Protein AF-A0A485P0J2-F1 (afdb_monomer_lite)

Radius of gyration: 20.06 Å; chains: 1; bounding box: 60×37×53 Å

Sequence (118 aa):
MNKSINSDKAVAYGVAVQAAVLSGDKFENVKDLLLLDVTPSLSFETSGGVVTVLIKCNTTKQMRTFTTYSDNQIEVTFDIDHNGILGVSAVDKSMEKENKFTTSNYKGHLSKEDIEHM

Secondary structure (DSSP, 8-state):
----S-HHHHHHHHHHHHHHHHTT---TTTTT------BPPEEEEETTTEEEEEE-TTBS---EEEE-TTTT-EEEEEEE-TT--EEEEEEETTTTEEEEEEE-S-TTPPPHHHHHT-

pLDDT: mean 72.77, std 9.14, range [41.88, 89.0]

Structure (mmCIF, N/CA/C/O backbone):
data_AF-A0A485P0J2-F1
#
_entry.id   AF-A0A485P0J2-F1
#
loop_
_atom_site.group_PDB
_atom_site.id
_atom_site.type_symbol
_atom_site.label_atom_id
_atom_site.label_alt_id
_atom_site.label_comp_id
_atom_site.label_asym_id
_atom_site.label_entity_id
_atom_site.label_seq_id
_atom_site.pdbx_PDB_ins_code
_atom_site.Cartn_x
_atom_site.Cartn_y
_atom_site.Cartn_z
_atom_site.occupancy
_atom_site.B_iso_or_equiv
_atom_site.auth_seq_id
_atom_site.auth_comp_id
_atom_site.auth_asym_id
_atom_site.auth_atom_id
_atom_site.pdbx_PDB_model_num
ATOM 1 N N . MET A 1 1 ? -34.785 -4.386 10.559 1.00 41.88 1 MET A N 1
ATOM 2 C CA . MET A 1 1 ? -33.305 -4.377 10.511 1.00 41.88 1 MET A CA 1
ATOM 3 C C . MET A 1 1 ? -32.814 -3.346 11.515 1.00 41.88 1 MET A C 1
ATOM 5 O O . MET A 1 1 ? -33.030 -2.160 11.297 1.00 41.88 1 MET A O 1
ATOM 9 N N . ASN A 1 2 ? -32.264 -3.787 12.649 1.00 47.28 2 ASN A N 1
ATOM 10 C CA . ASN A 1 2 ? -31.784 -2.886 13.698 1.00 47.28 2 ASN A CA 1
ATOM 11 C C . ASN A 1 2 ? -30.522 -2.162 13.219 1.00 47.28 2 ASN A C 1
ATOM 13 O O . ASN A 1 2 ? -29.469 -2.774 13.060 1.00 47.28 2 ASN A O 1
ATOM 17 N N . LYS A 1 3 ? -30.634 -0.852 12.988 1.00 61.03 3 LYS A N 1
ATOM 18 C CA . LYS A 1 3 ? -29.497 0.046 12.758 1.00 61.03 3 LYS A 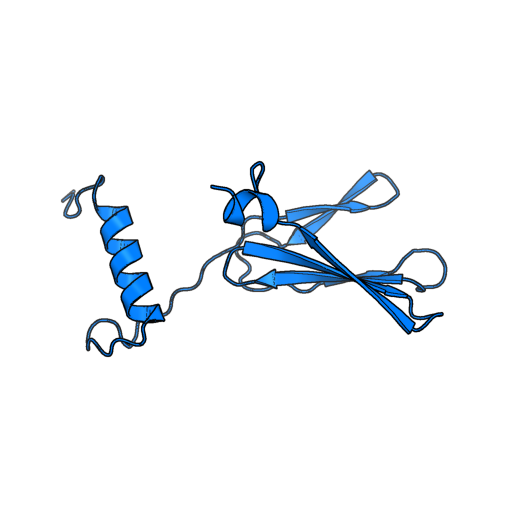CA 1
ATOM 19 C C . LYS A 1 3 ? -28.841 0.336 14.115 1.00 61.03 3 LYS A C 1
ATOM 21 O O . LYS A 1 3 ? -29.083 1.375 14.712 1.00 61.03 3 LYS A O 1
ATOM 26 N N . SER A 1 4 ? -28.093 -0.634 14.644 1.00 72.12 4 SER A N 1
ATOM 27 C CA . SER A 1 4 ? -27.493 -0.570 15.991 1.00 72.12 4 SER A CA 1
ATOM 28 C C . SER A 1 4 ? -26.277 0.364 16.091 1.00 72.12 4 SER A C 1
ATOM 30 O O . SER A 1 4 ? -25.768 0.583 17.186 1.00 72.12 4 SER A O 1
ATOM 32 N N . ILE A 1 5 ? -25.797 0.905 14.970 1.00 76.62 5 ILE A N 1
ATOM 33 C CA . ILE A 1 5 ? -24.646 1.808 14.905 1.00 76.62 5 ILE A CA 1
ATOM 34 C C . ILE A 1 5 ? -25.079 3.118 14.250 1.00 76.62 5 ILE A C 1
ATOM 36 O O . ILE A 1 5 ? -25.756 3.120 13.222 1.00 76.62 5 ILE A O 1
ATOM 40 N N . ASN A 1 6 ? -24.673 4.231 14.858 1.00 86.56 6 ASN A N 1
ATOM 41 C CA . ASN A 1 6 ? -24.852 5.567 14.302 1.00 86.56 6 ASN A CA 1
ATOM 42 C C . ASN A 1 6 ? -23.888 5.758 13.114 1.00 86.56 6 ASN A C 1
ATOM 44 O O . ASN A 1 6 ? -22.676 5.639 13.293 1.00 86.56 6 ASN A O 1
ATOM 48 N N . SER A 1 7 ? -24.420 6.066 11.925 1.00 83.31 7 SER A N 1
ATOM 49 C CA . SER A 1 7 ? -23.645 6.250 10.686 1.00 83.31 7 SER A CA 1
ATOM 50 C C . SER A 1 7 ? -22.581 7.336 10.792 1.00 83.31 7 SER A C 1
ATOM 52 O O . SER A 1 7 ? -21.481 7.171 10.274 1.00 83.31 7 SER A O 1
ATOM 54 N N . ASP A 1 8 ? -22.886 8.411 11.509 1.00 89.00 8 ASP A N 1
ATOM 55 C CA . ASP A 1 8 ? -22.057 9.614 11.560 1.00 89.00 8 ASP A CA 1
ATOM 56 C C . ASP A 1 8 ? -20.859 9.422 12.496 1.00 89.00 8 ASP A C 1
ATOM 58 O O . ASP A 1 8 ? -19.836 10.089 12.370 1.00 89.00 8 ASP A O 1
ATOM 62 N N . LYS A 1 9 ? -20.973 8.480 13.440 1.00 84.69 9 LYS A N 1
ATOM 63 C CA . LYS A 1 9 ? -19.923 8.166 14.420 1.00 84.69 9 LYS A CA 1
ATOM 64 C C . LYS A 1 9 ? -19.196 6.859 14.133 1.00 84.69 9 LYS A C 1
ATOM 66 O O . LYS A 1 9 ? -18.160 6.614 14.743 1.00 84.69 9 LYS A O 1
ATOM 71 N N . ALA A 1 10 ? -19.706 6.027 13.225 1.00 86.94 10 ALA A N 1
ATOM 72 C CA . ALA A 1 10 ? -19.139 4.714 12.922 1.00 86.94 10 ALA A CA 1
ATOM 73 C C . ALA A 1 10 ? -17.655 4.798 12.529 1.00 86.94 10 ALA A C 1
ATOM 75 O O . ALA A 1 10 ? -16.841 4.031 13.039 1.00 86.94 10 ALA A O 1
ATOM 76 N N . VAL A 1 11 ? -17.299 5.781 11.692 1.00 88.94 11 VAL A N 1
ATOM 77 C CA . VAL A 1 11 ? -15.911 6.019 11.266 1.00 88.94 11 VAL A CA 1
ATOM 78 C C . VAL A 1 11 ? -15.032 6.402 12.458 1.00 88.94 11 VAL A C 1
ATOM 80 O O . VAL A 1 11 ? -13.973 5.815 12.651 1.00 88.94 11 VAL A O 1
ATOM 83 N N . ALA A 1 12 ? -15.492 7.325 13.309 1.00 88.06 12 ALA A N 1
ATOM 84 C CA . ALA A 1 12 ? -14.736 7.769 14.480 1.00 88.06 12 ALA A CA 1
ATOM 85 C C . ALA A 1 12 ? -14.491 6.634 15.491 1.00 88.06 12 ALA A C 1
ATOM 87 O O . ALA A 1 12 ? -13.388 6.512 16.020 1.00 88.06 12 ALA A O 1
ATOM 88 N N . TYR A 1 13 ? -15.487 5.769 15.724 1.00 85.94 13 TYR A N 1
ATOM 89 C CA . TYR A 1 13 ? -15.313 4.573 16.556 1.00 85.94 13 TYR A CA 1
ATOM 90 C C . TYR A 1 13 ? -14.281 3.608 15.963 1.00 85.94 13 TYR A C 1
ATOM 92 O O . TYR A 1 13 ? -13.424 3.121 16.696 1.00 85.94 13 TYR A O 1
ATOM 100 N N . GLY A 1 14 ? -14.331 3.363 14.649 1.00 84.69 14 GLY A N 1
ATOM 101 C CA . GLY A 1 14 ? -13.351 2.518 13.961 1.00 84.69 14 GLY A CA 1
ATOM 102 C C . GLY A 1 14 ? -11.921 3.040 14.113 1.00 84.69 14 GLY A C 1
ATOM 103 O O . GLY A 1 14 ? -11.031 2.284 14.497 1.00 84.69 14 GLY A O 1
ATOM 104 N N . VAL A 1 15 ? -11.721 4.348 13.916 1.00 87.12 15 VAL A N 1
ATOM 105 C CA . VAL A 1 15 ? -10.415 5.004 14.094 1.00 87.12 15 VAL A CA 1
ATOM 106 C C . VAL A 1 15 ? -9.928 4.896 15.538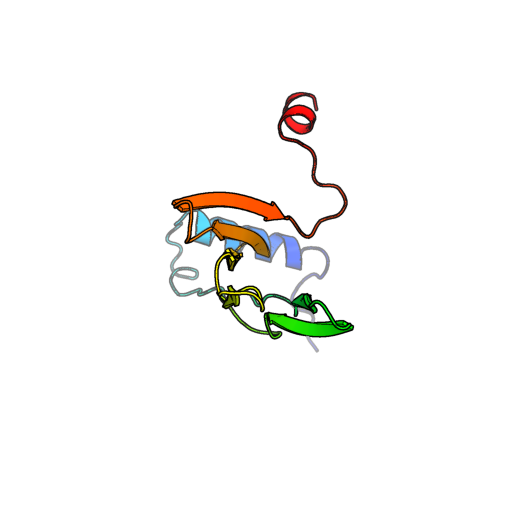 1.00 87.12 15 VAL A C 1
ATOM 108 O O . VAL A 1 15 ? -8.764 4.580 15.759 1.00 87.12 15 VAL A O 1
ATOM 111 N N . ALA A 1 16 ? -10.801 5.102 16.529 1.00 85.19 16 ALA A N 1
ATOM 112 C CA . ALA A 1 16 ? -10.429 4.980 17.939 1.00 85.19 16 ALA A CA 1
ATOM 113 C C . ALA A 1 16 ? -9.978 3.554 18.303 1.00 85.19 16 ALA A C 1
ATOM 115 O O . ALA A 1 16 ? -8.989 3.380 19.013 1.00 85.19 16 ALA A O 1
ATOM 116 N N . VAL A 1 17 ? -10.664 2.531 17.779 1.00 85.06 17 VAL A N 1
ATOM 117 C CA . VAL A 1 17 ? -10.272 1.127 17.971 1.00 85.06 17 VAL A CA 1
ATOM 118 C C . VAL A 1 17 ? -8.935 0.840 17.285 1.00 85.06 17 VAL A C 1
ATOM 120 O O . VAL A 1 17 ? -8.049 0.258 17.906 1.00 85.06 17 VAL A O 1
ATOM 123 N N . GLN A 1 18 ? -8.743 1.295 16.045 1.00 82.06 18 GLN A N 1
ATOM 124 C CA . GLN A 1 18 ? -7.483 1.117 15.319 1.00 82.06 18 GLN A CA 1
ATOM 125 C C . GLN A 1 18 ? -6.311 1.843 16.001 1.00 82.06 18 GLN A C 1
ATOM 127 O O . GLN A 1 18 ? -5.217 1.290 16.093 1.00 82.06 18 GLN A O 1
ATOM 132 N N . ALA A 1 19 ? -6.537 3.040 16.550 1.00 82.88 19 ALA A N 1
ATOM 133 C CA . ALA A 1 19 ? -5.541 3.780 17.321 1.00 82.88 19 ALA A CA 1
ATOM 134 C C . ALA A 1 19 ? -5.161 3.056 18.621 1.00 82.88 19 ALA A C 1
ATOM 136 O O . ALA A 1 19 ? -3.982 3.022 18.970 1.00 82.88 19 ALA A O 1
ATOM 137 N N . ALA A 1 20 ? -6.124 2.437 19.312 1.00 83.38 20 ALA A N 1
ATOM 138 C CA . ALA A 1 20 ? -5.857 1.631 20.504 1.00 83.38 20 ALA A CA 1
ATOM 139 C C . ALA A 1 20 ? -5.030 0.372 20.177 1.00 83.38 20 ALA A C 1
ATOM 141 O O . ALA A 1 20 ? -4.079 0.064 20.896 1.00 83.38 20 ALA A O 1
ATOM 142 N N . VAL A 1 21 ? -5.330 -0.302 19.055 1.00 83.12 21 VAL A N 1
ATOM 143 C CA . VAL A 1 21 ? -4.531 -1.433 18.538 1.00 83.12 21 VAL A CA 1
ATOM 144 C C . VAL A 1 21 ? -3.090 -0.997 18.258 1.00 83.12 21 VAL A C 1
ATOM 146 O O . VAL A 1 21 ? -2.150 -1.641 18.720 1.00 83.12 21 VAL A O 1
ATOM 149 N N . LEU A 1 22 ? -2.903 0.115 17.537 1.00 81.94 22 LEU A N 1
ATOM 150 C CA . LEU A 1 22 ? -1.576 0.641 17.188 1.00 81.94 22 LEU A CA 1
ATOM 151 C C . LEU A 1 22 ? -0.791 1.140 18.408 1.00 81.94 22 LEU A C 1
ATOM 153 O O . LEU A 1 22 ? 0.429 1.012 18.445 1.00 81.94 22 LEU A O 1
ATOM 157 N N . SER A 1 23 ? -1.488 1.668 19.416 1.00 82.50 23 SER A N 1
ATOM 158 C CA . SER A 1 23 ? -0.889 2.121 20.680 1.00 82.50 23 SER A CA 1
ATOM 159 C C . SER A 1 23 ? -0.485 0.959 21.601 1.00 82.50 23 SER A C 1
ATOM 161 O O . SER A 1 23 ? 0.116 1.188 22.648 1.00 82.50 23 SER A O 1
ATOM 163 N N . GLY A 1 24 ? -0.788 -0.289 21.219 1.00 73.69 24 GLY A N 1
ATOM 164 C CA . GLY A 1 24 ? -0.452 -1.492 21.984 1.00 73.69 24 GLY A CA 1
ATOM 165 C C . GLY A 1 24 ? -1.287 -1.673 23.253 1.00 73.69 24 GLY A C 1
ATOM 166 O O . GLY A 1 24 ? -0.865 -2.385 24.170 1.00 73.69 24 GLY A O 1
ATOM 167 N N . ASP A 1 25 ? -2.452 -1.025 23.324 1.00 70.31 25 ASP A N 1
ATOM 168 C CA . ASP A 1 25 ? -3.277 -0.998 24.524 1.00 70.31 25 ASP A CA 1
ATOM 169 C C . ASP A 1 25 ? -3.972 -2.356 24.726 1.00 70.31 25 ASP A C 1
ATOM 171 O O . ASP A 1 25 ? -4.694 -2.863 23.864 1.00 70.31 25 ASP A O 1
ATOM 175 N N . LYS A 1 26 ? -3.719 -3.001 25.870 1.00 63.09 26 LYS A N 1
ATOM 176 C CA . LYS A 1 26 ? -4.064 -4.416 26.117 1.00 63.09 26 LYS A CA 1
ATOM 177 C C . LYS A 1 26 ? -5.499 -4.602 26.613 1.00 63.09 26 LYS A C 1
ATOM 179 O O . LYS A 1 26 ? -5.727 -5.332 27.581 1.00 63.09 26 LYS A O 1
ATOM 184 N N . PHE A 1 27 ? -6.478 -3.980 25.967 1.00 65.31 27 PHE A N 1
ATOM 185 C CA . PHE A 1 27 ? -7.881 -4.263 26.268 1.00 65.31 27 PHE A CA 1
ATOM 186 C C . PHE A 1 27 ? -8.217 -5.706 25.863 1.00 65.31 27 PHE A C 1
ATOM 188 O O . PHE A 1 27 ? -7.987 -6.085 24.720 1.00 65.31 27 PHE A O 1
ATOM 195 N N . GLU A 1 28 ? -8.772 -6.509 26.781 1.00 66.88 28 GLU A N 1
ATOM 196 C CA . GLU A 1 28 ? -9.170 -7.920 26.559 1.00 66.88 28 GLU A CA 1
ATOM 197 C C . GLU A 1 28 ? -9.925 -8.126 25.234 1.00 66.88 28 GLU A C 1
ATOM 199 O O . GLU A 1 28 ? -9.684 -9.087 24.517 1.00 66.88 28 GLU A O 1
ATOM 204 N N . ASN A 1 29 ? -10.769 -7.161 24.870 1.00 68.38 29 ASN A N 1
ATOM 205 C CA . ASN A 1 29 ? -11.665 -7.229 23.715 1.00 68.38 29 ASN A CA 1
ATOM 206 C C . ASN A 1 29 ? -10.982 -6.896 22.372 1.00 68.38 29 ASN A C 1
ATOM 208 O O . ASN A 1 29 ? -11.614 -7.006 21.325 1.00 68.38 29 ASN A O 1
ATOM 212 N N . VAL A 1 30 ? -9.741 -6.400 22.404 1.00 66.12 30 VAL A N 1
ATOM 213 C CA . VAL A 1 30 ? -9.025 -5.841 21.242 1.00 66.12 30 VAL A CA 1
ATOM 214 C C . VAL A 1 30 ? -7.757 -6.649 20.920 1.00 66.12 30 VAL A C 1
ATOM 216 O O . VAL A 1 30 ? -7.224 -6.546 19.820 1.00 66.12 30 VAL A O 1
ATOM 219 N N . LYS A 1 31 ? -7.305 -7.508 21.847 1.00 63.50 31 LYS A N 1
ATOM 220 C CA . LYS A 1 31 ? -6.083 -8.328 21.723 1.00 63.50 31 LYS A CA 1
ATOM 221 C C . LYS A 1 31 ? -6.074 -9.253 20.505 1.00 63.50 31 LYS A C 1
ATOM 223 O O . LYS A 1 31 ? -5.019 -9.439 19.909 1.00 63.50 31 LYS A O 1
ATOM 228 N N . ASP A 1 32 ? -7.235 -9.782 20.130 1.00 69.56 32 ASP A N 1
ATOM 229 C CA . ASP A 1 32 ? -7.370 -10.731 19.017 1.00 69.56 32 ASP A CA 1
ATOM 230 C C . ASP A 1 32 ? -7.829 -10.059 17.710 1.00 69.56 32 ASP A C 1
ATOM 232 O O . ASP A 1 32 ? -8.181 -10.733 16.738 1.00 69.56 32 ASP A O 1
ATOM 236 N N . LEU A 1 33 ? -7.852 -8.721 17.665 1.00 72.25 33 LEU A N 1
ATOM 237 C CA . LEU A 1 33 ? -8.295 -7.988 16.487 1.00 72.25 33 LEU A CA 1
ATOM 238 C C . LEU A 1 33 ? -7.156 -7.877 15.464 1.00 72.25 33 LEU A C 1
ATOM 240 O O . LEU A 1 33 ? -6.237 -7.074 15.610 1.00 72.25 33 LEU A O 1
ATOM 244 N N . LEU A 1 34 ? -7.240 -8.671 14.396 1.00 70.75 34 LEU A N 1
ATOM 245 C CA . LEU A 1 34 ? -6.356 -8.564 13.236 1.00 70.75 34 LEU A CA 1
ATOM 246 C C . LEU A 1 34 ? -7.018 -7.697 12.164 1.00 70.75 34 LEU A C 1
ATOM 248 O O . LEU A 1 34 ? -8.075 -8.049 11.639 1.00 70.75 34 LEU A O 1
ATOM 252 N N . LEU A 1 35 ? -6.382 -6.574 11.827 1.00 73.88 35 LEU A N 1
ATOM 253 C CA . LEU A 1 35 ? -6.831 -5.703 10.747 1.00 73.88 35 LEU A CA 1
ATOM 254 C C . LEU A 1 35 ? -6.019 -5.986 9.483 1.00 73.88 35 LEU A C 1
ATOM 256 O O . LEU A 1 35 ? -4.794 -5.864 9.481 1.00 73.88 35 LEU A O 1
ATOM 260 N N . LEU A 1 36 ? -6.715 -6.366 8.413 1.00 71.12 36 LEU A N 1
ATOM 261 C CA . LEU A 1 36 ? -6.124 -6.631 7.110 1.00 71.12 36 LEU A CA 1
ATOM 262 C C . LEU A 1 36 ? -6.776 -5.716 6.082 1.00 71.12 36 LEU A C 1
ATOM 264 O O . LEU A 1 36 ? -7.918 -5.949 5.688 1.00 71.12 36 LEU A O 1
ATOM 268 N N . ASP A 1 37 ? -6.056 -4.674 5.680 1.00 67.62 37 ASP A N 1
ATOM 269 C CA . ASP A 1 37 ? -6.528 -3.786 4.627 1.00 67.62 37 ASP A CA 1
ATOM 270 C C . ASP A 1 37 ? -6.195 -4.357 3.243 1.00 67.62 37 ASP A C 1
ATOM 272 O O . ASP A 1 37 ? -5.234 -5.117 3.060 1.00 67.62 37 ASP A O 1
ATOM 276 N N . VAL A 1 38 ? -7.021 -4.001 2.267 1.00 67.75 38 VAL A N 1
ATOM 277 C CA . VAL A 1 38 ? -6.875 -4.396 0.875 1.00 67.75 38 VAL A CA 1
ATOM 278 C C . VAL A 1 38 ? -6.594 -3.175 0.024 1.00 67.75 38 VAL A C 1
ATOM 280 O O . VAL A 1 38 ? -7.365 -2.221 -0.027 1.00 67.75 38 VAL A O 1
ATOM 283 N N . THR A 1 39 ? -5.498 -3.230 -0.721 1.00 64.38 39 THR A N 1
ATOM 284 C CA . THR A 1 39 ? -5.187 -2.161 -1.666 1.00 64.38 39 THR A CA 1
ATOM 285 C C . THR A 1 39 ? -6.081 -2.275 -2.913 1.00 64.38 39 THR A C 1
ATOM 287 O O . THR A 1 39 ? -6.312 -3.386 -3.422 1.00 64.38 39 THR A O 1
ATOM 290 N N . PRO A 1 40 ? -6.634 -1.156 -3.424 1.00 70.25 40 PRO A N 1
ATOM 291 C CA . PRO A 1 40 ? -7.311 -1.147 -4.715 1.00 70.25 40 PRO A CA 1
ATOM 292 C C . PRO A 1 40 ? -6.313 -1.476 -5.834 1.00 70.25 40 PRO A C 1
ATOM 294 O O . PRO A 1 40 ? -5.100 -1.354 -5.670 1.00 70.25 40 PRO A O 1
ATOM 297 N N . SER A 1 41 ? -6.812 -1.918 -6.989 1.00 70.06 41 SER A N 1
ATOM 298 C CA . SER A 1 41 ? -5.934 -2.309 -8.094 1.00 70.06 41 SER A CA 1
ATOM 299 C C . SER A 1 41 ? -5.113 -1.133 -8.620 1.00 70.06 41 SER A C 1
ATOM 301 O O . SER A 1 41 ? -5.670 -0.066 -8.877 1.00 70.06 41 SER A O 1
ATOM 303 N N . LEU A 1 42 ? -3.828 -1.371 -8.877 1.00 77.81 42 LEU A N 1
ATOM 304 C CA . LEU A 1 42 ? -2.933 -0.409 -9.514 1.00 77.81 42 LEU A CA 1
ATOM 305 C C . LEU A 1 42 ? -2.320 -1.024 -10.771 1.00 77.81 42 LEU A C 1
ATOM 307 O O . LEU A 1 42 ? -1.841 -2.161 -10.758 1.00 77.81 42 LEU A O 1
ATOM 311 N N . SER A 1 43 ? -2.314 -0.259 -11.854 1.00 78.12 43 SER A N 1
ATOM 312 C CA . SER A 1 43 ? -1.724 -0.639 -13.133 1.00 78.12 43 SER A CA 1
ATOM 313 C C . SER A 1 43 ? -0.836 0.472 -13.664 1.00 78.12 43 SER A C 1
ATOM 315 O O . SER A 1 43 ? -1.086 1.646 -13.399 1.00 78.12 43 SER A O 1
ATOM 317 N N . PHE A 1 44 ? 0.158 0.095 -14.457 1.00 75.69 44 PHE A N 1
ATOM 318 C CA . PHE A 1 44 ? 0.980 1.027 -15.217 1.00 75.69 44 PHE A CA 1
ATOM 319 C C . PHE A 1 44 ? 1.056 0.579 -16.673 1.00 75.69 44 PHE A C 1
ATOM 321 O O . PHE A 1 44 ? 0.810 -0.584 -17.002 1.00 75.69 44 PHE A O 1
ATOM 328 N N . GLU A 1 45 ? 1.370 1.524 -17.545 1.00 78.88 45 GLU A N 1
ATOM 329 C CA . GLU A 1 45 ? 1.553 1.271 -18.966 1.00 78.88 45 GLU A CA 1
ATOM 330 C C . GLU A 1 45 ? 3.035 1.006 -19.247 1.00 78.88 45 GLU A C 1
ATOM 332 O O . GLU A 1 45 ? 3.902 1.789 -18.854 1.00 78.88 45 GLU A O 1
ATOM 337 N N . THR A 1 46 ? 3.339 -0.118 -19.897 1.00 74.31 46 THR A N 1
ATOM 338 C CA . THR A 1 46 ? 4.688 -0.421 -20.388 1.00 74.31 46 THR A CA 1
ATOM 339 C C . THR A 1 46 ? 4.883 0.129 -21.800 1.00 74.31 46 THR A C 1
ATOM 341 O O . THR A 1 46 ? 3.919 0.340 -22.542 1.00 74.31 46 THR A O 1
ATOM 344 N N . SER A 1 47 ? 6.142 0.295 -22.218 1.00 65.81 47 SER A N 1
ATOM 345 C CA . SER A 1 47 ? 6.477 0.631 -23.605 1.00 65.81 47 SER A CA 1
ATOM 346 C C . SER A 1 47 ? 5.803 -0.353 -24.572 1.00 65.81 47 SER A C 1
ATOM 348 O O . SER A 1 47 ? 5.941 -1.567 -24.443 1.00 65.81 47 SER A O 1
ATOM 350 N N . GLY A 1 48 ? 5.015 0.181 -25.509 1.00 69.00 48 GLY A N 1
ATOM 351 C CA . GLY A 1 48 ? 4.153 -0.609 -26.399 1.00 69.00 48 GLY A CA 1
ATOM 352 C C . GLY A 1 48 ? 2.652 -0.522 -26.097 1.00 69.00 48 GLY A C 1
ATOM 353 O O . GLY A 1 48 ? 1.877 -1.205 -26.758 1.00 69.00 48 GLY A O 1
ATOM 354 N N . GLY A 1 49 ? 2.230 0.308 -25.134 1.00 74.00 49 GLY A N 1
ATOM 355 C CA . GLY A 1 49 ? 0.809 0.557 -24.842 1.00 74.00 49 GLY A CA 1
ATOM 356 C C . GLY A 1 49 ? 0.115 -0.599 -24.116 1.00 74.00 49 GLY A C 1
ATOM 357 O O . GLY A 1 49 ? -1.111 -0.687 -24.102 1.00 74.00 49 GLY A O 1
ATOM 358 N N . VAL A 1 50 ? 0.892 -1.518 -23.536 1.00 77.06 50 VAL A N 1
ATOM 359 C CA . VAL A 1 50 ? 0.360 -2.654 -22.781 1.00 77.06 50 VAL A CA 1
ATOM 360 C C . VAL A 1 50 ? 0.188 -2.232 -21.327 1.00 77.06 50 VAL A C 1
ATOM 362 O O . VAL A 1 50 ? 1.151 -1.926 -20.625 1.00 77.06 50 VAL A O 1
ATOM 365 N N . VAL A 1 51 ? -1.057 -2.227 -20.858 1.00 77.44 51 VAL A N 1
ATOM 366 C CA . VAL A 1 51 ? -1.375 -1.952 -19.456 1.00 77.44 51 VAL A CA 1
ATOM 367 C C . VAL A 1 51 ? -1.144 -3.217 -18.637 1.00 77.44 51 VAL A C 1
ATOM 369 O O . VAL A 1 51 ? -1.819 -4.229 -18.826 1.00 77.44 51 VAL A O 1
ATOM 372 N N . THR A 1 52 ? -0.203 -3.154 -17.698 1.00 74.00 52 THR A N 1
ATOM 373 C CA . THR A 1 52 ? 0.108 -4.257 -16.786 1.00 74.00 52 THR A CA 1
ATOM 374 C C . THR A 1 52 ? -0.439 -3.956 -15.396 1.00 74.00 52 THR A C 1
ATOM 376 O O . THR A 1 52 ? -0.151 -2.916 -14.802 1.00 74.00 52 THR A O 1
ATOM 379 N N . VAL A 1 53 ? -1.225 -4.889 -14.848 1.00 72.62 53 VAL A N 1
ATOM 380 C CA . VAL A 1 53 ? -1.713 -4.812 -13.464 1.00 72.62 53 VAL A CA 1
ATOM 381 C C . VAL A 1 53 ? -0.563 -5.152 -12.522 1.00 72.62 53 VAL A C 1
ATOM 383 O O . VAL A 1 53 ? -0.135 -6.309 -12.435 1.00 72.62 53 VAL A O 1
ATOM 386 N N . LEU A 1 54 ? -0.073 -4.129 -11.827 1.00 72.38 54 LEU A N 1
ATOM 387 C CA . LEU A 1 54 ? 0.998 -4.219 -10.845 1.00 72.38 54 LEU A CA 1
ATOM 388 C C . LEU A 1 54 ? 0.491 -4.798 -9.531 1.00 72.38 54 LEU A C 1
ATOM 390 O O . LEU A 1 54 ? 1.112 -5.717 -9.007 1.00 72.38 54 LEU A O 1
ATOM 394 N N . ILE A 1 55 ? -0.654 -4.296 -9.060 1.00 72.06 55 ILE A N 1
ATOM 395 C CA . ILE A 1 55 ? -1.351 -4.757 -7.860 1.00 72.06 55 ILE A CA 1
ATOM 396 C C . ILE A 1 55 ? -2.754 -5.185 -8.246 1.00 72.06 55 ILE A C 1
ATOM 398 O O . ILE A 1 55 ? -3.560 -4.393 -8.739 1.00 72.06 55 ILE A O 1
ATOM 402 N N . LYS A 1 56 ? -3.045 -6.468 -8.034 1.00 65.38 56 LYS A N 1
ATOM 403 C CA . LYS A 1 56 ? -4.403 -6.998 -8.176 1.00 65.38 56 LYS A CA 1
ATOM 404 C C . LYS A 1 56 ? -5.235 -6.568 -6.966 1.00 65.38 56 LYS A C 1
ATOM 406 O O . LYS A 1 56 ? -4.720 -6.564 -5.849 1.00 65.38 56 LYS A O 1
ATOM 411 N N . CYS A 1 57 ? -6.513 -6.242 -7.185 1.00 57.53 57 CYS A N 1
ATOM 412 C CA . CYS A 1 57 ? -7.412 -5.892 -6.085 1.00 57.53 57 CYS A CA 1
ATOM 413 C C . CYS A 1 57 ? -7.417 -6.988 -5.007 1.00 57.53 57 CYS A C 1
ATOM 415 O O . CYS A 1 57 ? -7.280 -8.177 -5.315 1.00 57.53 57 CYS A O 1
ATOM 417 N N . ASN A 1 58 ? -7.588 -6.571 -3.754 1.00 63.53 58 ASN A N 1
ATOM 418 C CA . ASN A 1 58 ? -7.655 -7.458 -2.592 1.00 63.53 58 ASN A CA 1
ATOM 419 C C . ASN A 1 58 ? -6.344 -8.180 -2.251 1.00 63.53 58 ASN A C 1
ATOM 421 O O . ASN A 1 58 ? -6.370 -9.268 -1.678 1.00 63.53 58 ASN A O 1
ATOM 425 N N . THR A 1 59 ? -5.196 -7.579 -2.583 1.00 61.72 59 THR A N 1
ATOM 426 C CA . THR A 1 59 ? -3.882 -8.069 -2.144 1.00 61.72 59 THR A CA 1
ATOM 427 C C . THR A 1 59 ? -3.313 -7.200 -1.023 1.00 61.72 59 THR A C 1
ATOM 429 O O . THR A 1 59 ? -3.529 -5.988 -0.970 1.00 61.72 59 THR A O 1
ATOM 432 N N . THR A 1 60 ? -2.628 -7.855 -0.086 1.00 56.66 60 THR A N 1
ATOM 433 C CA . THR A 1 60 ? -2.213 -7.281 1.203 1.00 56.66 60 THR A CA 1
ATOM 434 C C . THR A 1 60 ? -0.770 -6.798 1.195 1.00 56.66 60 THR A C 1
ATOM 436 O O . THR A 1 60 ? -0.446 -5.857 1.908 1.00 56.66 60 THR A O 1
ATOM 439 N N . LYS A 1 61 ? 0.080 -7.403 0.355 1.00 60.09 61 LYS A N 1
ATOM 440 C CA . LYS A 1 61 ? 1.394 -6.908 -0.077 1.00 60.09 61 LYS A CA 1
ATOM 441 C C . LYS A 1 61 ? 1.705 -7.494 -1.450 1.00 60.09 61 LYS A C 1
ATOM 443 O O . LYS A 1 61 ? 1.520 -8.693 -1.664 1.00 60.09 61 LYS A O 1
ATOM 448 N N . GLN A 1 62 ? 2.181 -6.674 -2.377 1.00 63.56 62 GLN A N 1
ATOM 449 C CA . GLN A 1 62 ? 2.623 -7.141 -3.686 1.00 63.56 62 GLN A CA 1
ATOM 450 C C . GLN A 1 62 ? 3.891 -6.389 -4.069 1.00 63.56 62 GLN A C 1
ATOM 452 O O . GLN A 1 62 ? 3.838 -5.209 -4.388 1.00 63.56 62 GLN A O 1
ATOM 457 N N . MET A 1 63 ? 5.014 -7.102 -4.037 1.00 66.31 63 MET A N 1
ATOM 458 C CA . MET A 1 63 ? 6.273 -6.632 -4.593 1.00 66.31 63 MET A CA 1
ATOM 459 C C . MET A 1 63 ? 6.437 -7.243 -5.979 1.00 66.31 63 MET A C 1
ATOM 461 O O . MET A 1 63 ? 6.277 -8.456 -6.147 1.00 66.31 63 MET A O 1
ATOM 465 N N . ARG A 1 64 ? 6.716 -6.413 -6.983 1.00 69.25 64 ARG A N 1
ATOM 466 C CA . ARG A 1 64 ? 7.051 -6.891 -8.326 1.00 69.25 64 ARG A CA 1
ATOM 467 C C . ARG A 1 64 ? 8.249 -6.149 -8.869 1.00 69.25 64 ARG A C 1
ATOM 469 O O . ARG A 1 64 ? 8.347 -4.933 -8.731 1.00 69.25 64 ARG A O 1
ATOM 476 N N . THR A 1 65 ? 9.097 -6.921 -9.523 1.00 70.06 65 THR A N 1
ATOM 477 C CA . THR A 1 65 ? 10.343 -6.470 -10.112 1.00 70.06 65 THR A CA 1
ATOM 478 C C . THR A 1 65 ? 10.232 -6.559 -11.627 1.00 70.06 65 THR A C 1
ATOM 480 O O . THR A 1 65 ? 9.876 -7.610 -12.162 1.00 70.06 65 THR A O 1
ATOM 483 N N . PHE A 1 66 ? 10.516 -5.458 -12.314 1.00 73.31 66 PHE A N 1
ATOM 484 C CA . PHE A 1 66 ? 10.511 -5.361 -13.771 1.00 73.31 66 PHE A CA 1
ATOM 485 C C . PHE A 1 66 ? 11.910 -5.052 -14.273 1.00 73.31 66 PHE A C 1
ATOM 487 O O . PHE A 1 66 ? 12.675 -4.364 -13.602 1.00 73.31 66 PHE A O 1
ATOM 494 N N . THR A 1 67 ? 12.225 -5.532 -15.469 1.00 72.50 67 THR A N 1
ATOM 495 C CA . THR A 1 67 ? 13.487 -5.234 -16.138 1.00 72.50 67 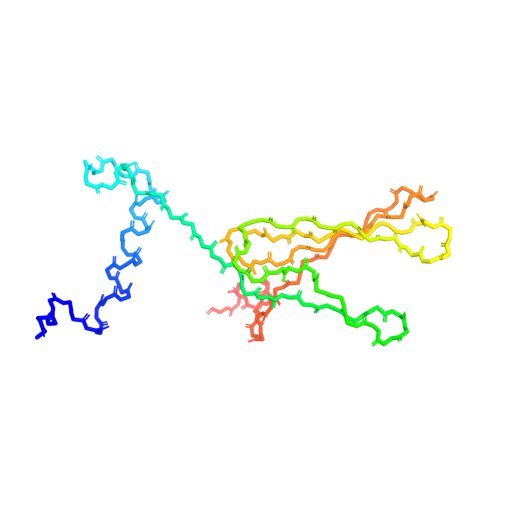THR A CA 1
ATOM 496 C C . THR A 1 67 ? 13.238 -4.642 -17.517 1.00 72.50 67 THR A C 1
ATOM 498 O O . THR A 1 67 ? 12.211 -4.897 -18.151 1.00 72.50 67 THR A O 1
ATOM 501 N N . THR A 1 68 ? 14.156 -3.795 -17.979 1.00 73.94 68 THR A N 1
ATOM 502 C CA . THR A 1 68 ? 14.084 -3.213 -19.322 1.00 73.94 68 THR A CA 1
ATOM 503 C C . THR A 1 68 ? 14.358 -4.260 -20.398 1.00 73.94 68 THR A C 1
ATOM 505 O O . THR A 1 68 ? 15.213 -5.127 -20.230 1.00 73.94 68 THR A O 1
ATOM 508 N N . TYR A 1 69 ? 13.667 -4.127 -21.536 1.00 65.81 69 TYR A N 1
ATOM 509 C CA . TYR A 1 69 ? 13.782 -5.028 -22.693 1.00 65.81 69 TYR A CA 1
ATOM 510 C C . TYR A 1 69 ? 15.217 -5.150 -23.235 1.00 65.81 69 TYR A C 1
ATOM 512 O O . TYR A 1 69 ? 15.610 -6.216 -23.702 1.00 65.81 69 TYR A O 1
ATOM 520 N N . SER A 1 70 ? 16.010 -4.081 -23.138 1.00 58.34 70 SER A N 1
ATOM 521 C CA . SER A 1 70 ? 17.411 -4.071 -23.556 1.00 58.34 70 SER A CA 1
ATOM 522 C C . SER A 1 70 ? 18.317 -4.380 -22.362 1.00 58.34 70 SER A C 1
ATOM 524 O O . SER A 1 70 ? 18.500 -3.556 -21.464 1.00 58.34 70 SER A O 1
ATOM 526 N N . ASP A 1 71 ? 18.848 -5.600 -22.355 1.00 66.00 71 ASP A N 1
ATOM 527 C CA . ASP A 1 71 ? 19.969 -6.074 -21.533 1.00 66.00 71 ASP A CA 1
ATOM 528 C C . ASP A 1 71 ? 19.752 -6.154 -20.013 1.00 66.00 71 ASP A C 1
ATOM 530 O O . ASP A 1 71 ? 20.714 -6.306 -19.263 1.00 66.00 71 ASP A O 1
ATOM 534 N N . ASN A 1 72 ? 18.503 -6.115 -19.531 1.00 63.78 72 ASN A N 1
ATOM 535 C CA . ASN A 1 72 ? 18.181 -6.367 -18.117 1.00 63.78 72 ASN A CA 1
ATOM 536 C C . ASN A 1 72 ? 18.902 -5.415 -17.127 1.00 63.78 72 ASN A C 1
ATOM 538 O O . ASN A 1 72 ? 19.102 -5.760 -15.960 1.00 63.78 72 ASN A O 1
ATOM 542 N N . GLN A 1 73 ? 19.312 -4.237 -17.611 1.00 69.81 73 GLN A N 1
ATOM 543 C CA . GLN A 1 73 ? 20.217 -3.320 -16.911 1.00 69.81 73 GLN A CA 1
ATOM 544 C C . GLN A 1 73 ? 19.540 -2.599 -15.749 1.00 69.81 73 GLN A C 1
ATOM 546 O O . GLN A 1 73 ? 20.156 -2.426 -14.704 1.00 69.81 73 GLN A O 1
ATOM 551 N N . ILE A 1 74 ? 18.271 -2.220 -15.903 1.00 76.38 74 ILE A N 1
ATOM 552 C CA . ILE A 1 74 ? 17.530 -1.494 -14.872 1.00 76.38 74 ILE A CA 1
ATOM 553 C C . ILE A 1 74 ? 16.488 -2.427 -14.269 1.00 76.38 74 ILE A C 1
ATOM 555 O O . ILE A 1 74 ? 15.604 -2.915 -14.973 1.00 76.38 74 ILE A O 1
ATOM 559 N N . GLU A 1 75 ? 16.597 -2.656 -12.966 1.00 78.44 75 GLU A N 1
ATOM 560 C CA . GLU A 1 75 ? 15.629 -3.373 -12.151 1.00 78.44 75 GLU A CA 1
ATOM 561 C C . GLU A 1 75 ? 14.718 -2.371 -11.440 1.00 78.44 75 GLU A C 1
ATOM 563 O O . GLU A 1 75 ? 15.194 -1.550 -10.663 1.00 78.44 75 GLU A O 1
ATOM 568 N N . VAL A 1 76 ? 13.413 -2.427 -11.696 1.00 79.38 76 VAL A N 1
ATOM 569 C CA . VAL A 1 76 ? 12.425 -1.562 -11.044 1.00 79.38 76 VAL A CA 1
ATOM 570 C C . VAL A 1 76 ? 11.565 -2.398 -10.114 1.00 79.38 76 VAL A C 1
ATOM 572 O O . VAL A 1 76 ? 10.819 -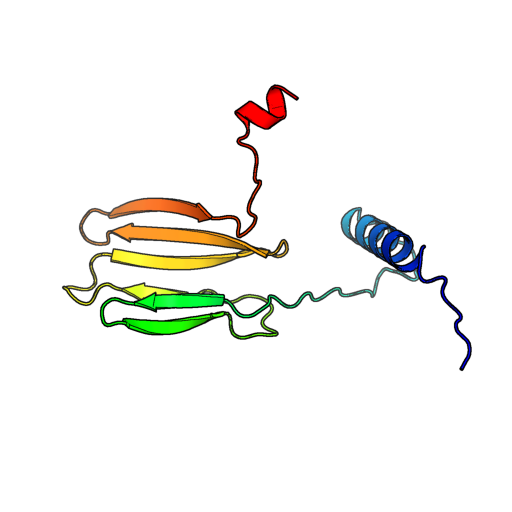3.262 -10.569 1.00 79.38 76 VAL A O 1
ATOM 575 N N . THR A 1 77 ? 11.643 -2.110 -8.823 1.00 79.81 77 THR A N 1
ATOM 576 C CA . THR A 1 77 ? 10.857 -2.753 -7.775 1.00 79.81 77 THR A CA 1
ATOM 577 C C . THR A 1 77 ? 9.788 -1.796 -7.273 1.00 79.81 77 THR A C 1
ATOM 579 O O . THR A 1 77 ? 10.066 -0.648 -6.928 1.00 79.81 77 THR A O 1
ATOM 582 N N . PHE A 1 78 ? 8.556 -2.290 -7.228 1.00 79.25 78 PHE A N 1
ATOM 583 C CA . PHE A 1 78 ? 7.418 -1.585 -6.657 1.00 79.25 78 PHE A CA 1
ATOM 584 C C . PHE A 1 78 ? 7.037 -2.237 -5.333 1.00 79.25 78 PHE A C 1
ATOM 586 O O . PHE A 1 78 ? 6.851 -3.453 -5.296 1.00 79.25 78 PHE A O 1
ATOM 593 N N . ASP A 1 79 ? 6.894 -1.437 -4.283 1.00 78.56 79 ASP A N 1
ATOM 594 C CA . ASP A 1 79 ? 6.473 -1.861 -2.949 1.00 78.56 79 ASP A CA 1
ATOM 595 C C . ASP A 1 79 ? 5.293 -1.004 -2.482 1.00 78.56 79 ASP A C 1
ATOM 597 O O . ASP A 1 79 ? 5.237 0.191 -2.775 1.00 78.56 79 ASP A O 1
ATOM 601 N N . ILE A 1 80 ? 4.343 -1.609 -1.768 1.00 74.62 80 ILE A N 1
ATOM 602 C CA . ILE A 1 80 ? 3.267 -0.870 -1.105 1.00 74.62 80 ILE A CA 1
ATOM 603 C C . ILE A 1 80 ? 3.311 -1.155 0.386 1.00 74.62 80 ILE A C 1
ATOM 605 O O . ILE A 1 80 ? 3.258 -2.313 0.816 1.00 74.62 80 ILE A O 1
ATOM 609 N N . ASP A 1 81 ? 3.344 -0.078 1.163 1.00 72.81 81 ASP A N 1
ATOM 610 C CA . ASP A 1 81 ? 3.242 -0.156 2.608 1.00 72.81 81 ASP A CA 1
ATOM 611 C C . ASP A 1 81 ? 1.791 -0.339 3.090 1.00 72.81 81 ASP A C 1
ATOM 613 O O . ASP A 1 81 ? 0.813 -0.237 2.351 1.00 72.81 81 ASP A O 1
ATOM 617 N N . HIS A 1 82 ? 1.641 -0.609 4.384 1.00 66.31 82 HIS A N 1
ATOM 618 C CA . HIS A 1 82 ? 0.339 -0.789 5.030 1.00 66.31 82 HIS A CA 1
ATOM 619 C C . HIS A 1 82 ? -0.538 0.479 5.033 1.00 66.31 82 HIS A C 1
ATOM 621 O O . HIS A 1 82 ? -1.716 0.385 5.360 1.00 66.31 82 HIS A O 1
ATOM 627 N N . ASN A 1 83 ? 0.020 1.638 4.668 1.00 66.75 83 ASN A N 1
ATOM 628 C CA . ASN A 1 83 ? -0.686 2.914 4.554 1.00 66.75 83 ASN A CA 1
ATOM 629 C C . ASN A 1 83 ? -1.130 3.198 3.106 1.00 66.75 83 ASN A C 1
ATOM 631 O O . ASN A 1 83 ? -1.693 4.258 2.825 1.00 66.75 83 ASN A O 1
ATOM 635 N N . GLY A 1 84 ? -0.870 2.272 2.173 1.00 67.56 84 GLY A N 1
ATOM 636 C CA . GLY A 1 84 ? -1.198 2.429 0.759 1.00 67.56 84 GLY A CA 1
ATOM 637 C C . GLY A 1 84 ? -0.269 3.391 0.013 1.00 67.56 84 GLY A C 1
ATOM 638 O O . GLY A 1 84 ? -0.636 3.883 -1.056 1.00 67.56 84 GLY A O 1
ATOM 639 N N . ILE A 1 85 ? 0.914 3.688 0.558 1.00 75.56 85 ILE A N 1
ATOM 640 C CA . ILE A 1 85 ? 1.934 4.502 -0.108 1.00 75.56 85 ILE A CA 1
ATOM 641 C C . ILE A 1 85 ? 2.761 3.594 -1.021 1.00 75.56 85 ILE A C 1
ATOM 643 O O . ILE A 1 85 ? 3.234 2.537 -0.602 1.00 75.56 85 ILE A O 1
ATOM 647 N N . LEU A 1 86 ? 2.939 4.015 -2.278 1.00 77.75 86 LEU A N 1
ATOM 648 C CA . LEU A 1 86 ? 3.715 3.287 -3.279 1.00 77.75 86 LEU A CA 1
ATOM 649 C C . LEU A 1 86 ? 5.182 3.747 -3.270 1.00 77.75 86 LEU A C 1
ATOM 651 O O . LEU A 1 86 ? 5.511 4.883 -3.618 1.00 77.75 86 LEU A O 1
ATOM 655 N N . GLY A 1 87 ? 6.080 2.836 -2.915 1.00 78.88 87 GLY A N 1
ATOM 656 C CA . GLY A 1 87 ? 7.516 2.971 -3.122 1.00 78.88 87 GLY A CA 1
ATOM 657 C C . GLY A 1 87 ? 7.927 2.406 -4.480 1.00 78.88 87 GLY A C 1
ATOM 658 O O . GLY A 1 87 ? 7.512 1.311 -4.855 1.00 78.88 87 GLY A O 1
ATOM 659 N N . VAL A 1 88 ? 8.764 3.136 -5.214 1.00 81.25 88 VAL A N 1
ATOM 660 C CA . VAL A 1 88 ? 9.346 2.700 -6.488 1.00 81.25 88 VAL A CA 1
ATOM 661 C C . VAL A 1 88 ? 10.864 2.834 -6.406 1.00 81.25 88 VAL A C 1
ATOM 663 O O . VAL A 1 88 ? 11.405 3.935 -6.374 1.00 81.25 88 VAL A O 1
ATOM 666 N N . SER A 1 89 ? 11.589 1.724 -6.383 1.00 79.56 89 SER A N 1
ATOM 667 C CA . SER A 1 89 ? 13.055 1.727 -6.413 1.00 79.56 89 SER A CA 1
ATOM 668 C C . SER A 1 89 ? 13.552 1.223 -7.757 1.00 79.56 89 SER A C 1
ATOM 670 O O . SER A 1 89 ? 13.127 0.161 -8.204 1.00 79.56 89 SER A O 1
ATOM 672 N N . ALA A 1 90 ? 14.461 1.962 -8.382 1.00 80.81 90 ALA A N 1
ATOM 673 C CA . ALA A 1 90 ? 15.148 1.551 -9.595 1.00 80.81 90 ALA A CA 1
ATOM 674 C C . ALA A 1 90 ? 16.635 1.333 -9.294 1.00 80.81 90 ALA A C 1
ATOM 676 O O . ALA A 1 90 ? 17.301 2.223 -8.765 1.00 80.81 90 ALA A O 1
ATOM 677 N N . VAL A 1 91 ? 17.157 0.163 -9.647 1.00 81.62 91 VAL A N 1
ATOM 678 C CA . VAL A 1 91 ? 18.566 -0.203 -9.485 1.00 81.62 91 VAL A CA 1
ATOM 679 C C . VAL A 1 91 ? 19.153 -0.493 -10.858 1.00 81.62 91 VAL A C 1
ATOM 681 O O . VAL A 1 91 ? 18.681 -1.383 -11.564 1.00 81.62 91 VAL A O 1
ATOM 684 N N . ASP A 1 92 ? 20.191 0.247 -11.234 1.00 80.94 92 ASP A N 1
ATOM 685 C CA . ASP A 1 92 ? 21.010 -0.077 -12.398 1.00 80.94 92 ASP A CA 1
ATOM 686 C C . ASP A 1 92 ? 22.064 -1.120 -12.000 1.00 80.94 92 ASP A C 1
ATOM 688 O O . ASP A 1 92 ? 22.986 -0.831 -11.233 1.00 80.94 92 ASP A O 1
ATOM 692 N N . LYS A 1 93 ? 21.927 -2.344 -12.520 1.00 74.56 93 LYS A N 1
ATOM 693 C CA . LYS A 1 93 ? 22.831 -3.470 -12.240 1.00 74.56 93 LYS A CA 1
ATOM 694 C C . LYS A 1 93 ? 24.211 -3.310 -12.868 1.00 74.56 93 LYS A C 1
ATOM 696 O O . LYS A 1 93 ? 25.143 -3.974 -12.429 1.00 74.56 93 LYS A O 1
ATOM 701 N N . SER A 1 94 ? 24.347 -2.484 -13.902 1.00 74.62 94 SER A N 1
ATOM 702 C CA . SER A 1 94 ? 25.621 -2.284 -14.596 1.00 74.62 94 SER A CA 1
ATOM 703 C C . SER A 1 94 ? 26.532 -1.303 -13.858 1.00 74.62 94 SER A C 1
ATOM 705 O O . SER A 1 94 ? 27.752 -1.453 -13.880 1.00 74.62 94 SER A O 1
ATOM 707 N N . MET A 1 95 ? 25.933 -0.323 -13.177 1.00 70.75 95 MET A N 1
ATOM 708 C CA . MET A 1 95 ? 26.646 0.746 -12.474 1.00 70.75 95 MET A CA 1
ATOM 709 C C . MET A 1 95 ? 26.522 0.667 -10.943 1.00 70.75 95 MET A C 1
ATOM 711 O O . M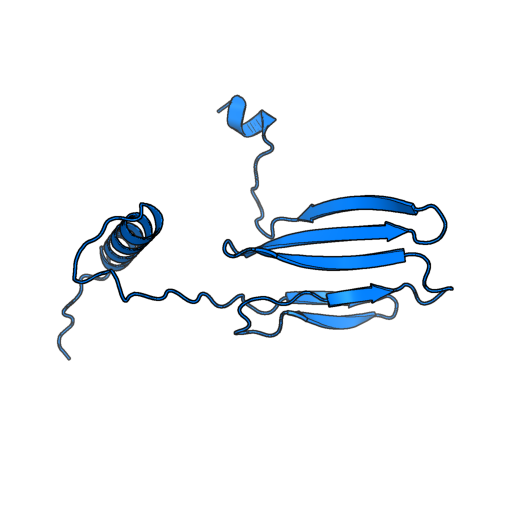ET A 1 95 ? 27.012 1.569 -10.269 1.00 70.75 95 MET A O 1
ATOM 715 N N . GLU A 1 96 ? 25.834 -0.351 -10.403 1.00 68.81 96 GLU A N 1
ATOM 716 C CA . GLU A 1 96 ? 25.439 -0.473 -8.981 1.00 68.81 96 GLU A CA 1
ATOM 717 C C . GLU A 1 96 ? 24.815 0.813 -8.408 1.00 68.81 96 GLU A C 1
ATOM 719 O O . GLU A 1 96 ? 24.957 1.147 -7.230 1.00 68.81 96 GLU A O 1
ATOM 724 N N . LYS A 1 97 ? 24.116 1.575 -9.255 1.00 72.88 97 LYS A N 1
ATOM 725 C CA . LYS A 1 97 ? 23.526 2.854 -8.869 1.00 72.88 97 LYS A CA 1
ATOM 726 C C . LYS A 1 97 ? 22.042 2.671 -8.587 1.00 72.88 97 LYS A C 1
ATOM 728 O O . LYS A 1 97 ? 21.278 2.282 -9.468 1.00 72.88 97 LYS A O 1
ATOM 733 N N . GLU A 1 98 ? 21.635 2.991 -7.366 1.00 76.62 98 GLU A N 1
ATOM 734 C CA . GLU A 1 98 ? 20.237 2.967 -6.942 1.00 76.62 98 GLU A CA 1
ATOM 735 C C . GLU A 1 98 ? 19.640 4.376 -6.956 1.00 76.62 98 GLU A C 1
ATOM 737 O O . GLU A 1 98 ? 20.205 5.318 -6.399 1.00 76.62 98 GLU A O 1
ATOM 742 N N . ASN A 1 99 ? 18.454 4.498 -7.549 1.00 75.12 99 ASN A N 1
ATOM 743 C CA . ASN A 1 99 ? 17.583 5.652 -7.410 1.00 75.12 99 ASN A CA 1
ATOM 744 C C . ASN A 1 99 ? 16.256 5.191 -6.802 1.00 75.12 99 ASN A C 1
ATOM 746 O O . ASN A 1 99 ? 15.490 4.448 -7.419 1.00 75.12 99 ASN A O 1
ATOM 750 N N . LYS A 1 100 ? 15.954 5.678 -5.601 1.00 70.25 100 LYS A N 1
ATOM 751 C CA . LYS A 1 100 ? 14.685 5.417 -4.924 1.00 70.25 100 LYS A CA 1
ATOM 752 C C . LYS A 1 100 ? 13.747 6.607 -5.081 1.00 70.25 100 LYS A C 1
ATOM 754 O O . LYS A 1 100 ? 14.110 7.736 -4.760 1.00 70.25 100 LYS A O 1
ATOM 759 N N . PHE A 1 101 ? 12.534 6.339 -5.545 1.00 68.75 101 PHE A N 1
ATOM 760 C CA . PHE A 1 101 ? 11.452 7.303 -5.668 1.00 68.75 101 PHE A CA 1
ATOM 761 C C . PHE A 1 101 ? 10.256 6.838 -4.832 1.00 68.75 101 PHE A C 1
ATOM 763 O O . PHE A 1 101 ? 9.892 5.666 -4.837 1.00 68.75 101 PHE A O 1
ATOM 770 N N . THR A 1 102 ? 9.621 7.746 -4.103 1.00 65.44 102 THR A N 1
ATOM 771 C CA . THR A 1 102 ? 8.379 7.435 -3.386 1.00 65.44 102 THR A CA 1
ATOM 772 C C . THR A 1 102 ? 7.272 8.248 -4.027 1.00 65.44 102 THR A C 1
ATOM 774 O O . THR A 1 102 ? 7.307 9.477 -3.974 1.00 65.44 102 THR A O 1
ATOM 777 N N . THR A 1 103 ? 6.293 7.574 -4.628 1.00 63.66 103 THR A N 1
ATOM 778 C CA . THR A 1 103 ? 5.126 8.231 -5.220 1.00 63.66 103 THR A CA 1
ATOM 779 C C . THR A 1 103 ? 3.928 7.991 -4.320 1.00 63.66 103 THR A C 1
ATOM 781 O O . THR A 1 103 ? 3.443 6.869 -4.201 1.00 63.66 103 THR A O 1
ATOM 784 N N . SER A 1 104 ? 3.385 9.037 -3.711 1.00 58.16 104 SER A N 1
ATOM 785 C CA . SER A 1 104 ? 2.065 8.946 -3.090 1.00 58.16 104 SER A CA 1
ATOM 786 C C . SER A 1 104 ? 0.985 9.150 -4.164 1.00 58.16 104 SER A C 1
ATOM 788 O O . SER A 1 104 ? 1.080 10.041 -5.003 1.00 58.16 104 SER A O 1
ATOM 790 N N . ASN A 1 105 ? -0.060 8.317 -4.170 1.00 51.97 105 ASN A N 1
ATOM 791 C CA . ASN A 1 105 ? -1.175 8.384 -5.137 1.00 51.97 105 ASN A CA 1
ATOM 792 C C . ASN A 1 105 ? -2.148 9.558 -4.856 1.00 51.97 105 ASN A C 1
ATOM 794 O O . ASN A 1 105 ? -3.276 9.594 -5.340 1.00 51.97 105 ASN A O 1
ATOM 798 N N . TYR A 1 106 ? -1.753 10.522 -4.024 1.00 54.16 106 TYR A N 1
ATOM 799 C CA . TYR A 1 106 ? -2.657 11.547 -3.515 1.00 54.16 106 TYR A CA 1
ATOM 800 C C . TYR A 1 106 ? -2.342 12.902 -4.144 1.00 54.16 106 TYR A C 1
ATOM 802 O O . TYR A 1 106 ? -1.323 13.535 -3.869 1.00 54.16 106 TYR A O 1
ATOM 810 N N . LYS A 1 107 ? -3.262 13.371 -4.991 1.00 51.22 107 LYS A N 1
ATOM 811 C CA . LYS A 1 107 ? -3.273 14.742 -5.506 1.00 51.22 107 LYS A CA 1
ATOM 812 C C . LYS A 1 107 ? -3.479 15.694 -4.316 1.00 51.22 107 LYS A C 1
ATOM 814 O O . LYS A 1 107 ? -4.567 15.715 -3.752 1.00 51.22 107 LYS A O 1
ATOM 819 N N . GLY A 1 108 ? -2.440 16.440 -3.931 1.00 62.78 108 GLY A N 1
ATOM 820 C CA . GLY A 1 108 ? -2.466 17.358 -2.778 1.00 62.78 108 GLY A CA 1
ATOM 821 C C . GLY A 1 108 ? -1.438 17.079 -1.676 1.00 62.78 108 GLY A C 1
ATOM 822 O O . GLY A 1 108 ? -1.544 17.664 -0.604 1.00 62.78 108 GLY A O 1
ATOM 823 N N . HIS A 1 109 ? -0.459 16.198 -1.905 1.00 69.31 109 HIS A N 1
ATOM 824 C CA . HIS A 1 109 ? 0.642 16.001 -0.963 1.00 69.31 109 HIS A CA 1
ATOM 825 C C . HIS A 1 109 ? 1.520 17.258 -0.887 1.00 69.31 109 HIS A C 1
ATOM 827 O O . HIS A 1 109 ? 2.080 17.693 -1.893 1.00 69.31 109 HIS A O 1
ATOM 833 N N . LEU A 1 110 ? 1.625 17.827 0.308 1.00 72.25 110 LEU A N 1
ATOM 834 C CA . LEU A 1 110 ? 2.490 18.961 0.613 1.00 72.25 110 LEU A CA 1
ATOM 835 C C . LEU A 1 110 ? 3.939 18.482 0.740 1.00 72.25 110 LEU A C 1
ATOM 837 O O . LEU A 1 110 ? 4.193 17.355 1.180 1.00 72.25 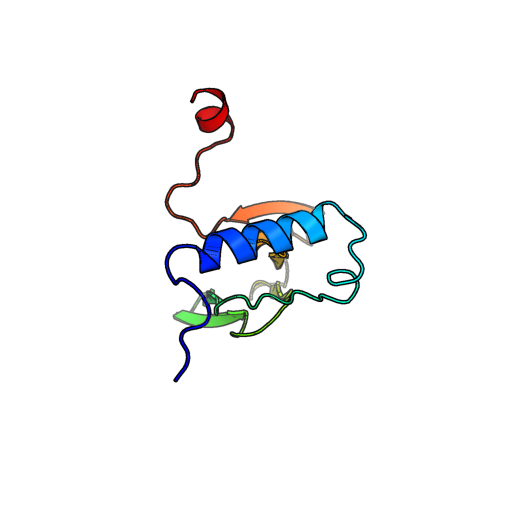110 LEU A O 1
ATOM 841 N N . SER A 1 111 ? 4.894 19.309 0.323 1.00 75.00 111 SER A N 1
ATOM 842 C CA . SER A 1 111 ? 6.304 19.036 0.607 1.00 75.00 111 SER A CA 1
ATOM 843 C C . SER A 1 111 ? 6.564 19.143 2.117 1.00 75.00 111 SER A C 1
ATOM 845 O O . SER A 1 111 ? 5.745 19.698 2.854 1.00 75.00 111 SER A O 1
ATOM 847 N N . LYS A 1 112 ? 7.674 18.579 2.613 1.00 76.25 112 LYS A N 1
ATOM 848 C CA . LYS A 1 112 ? 8.003 18.717 4.047 1.00 76.25 112 LYS A CA 1
ATOM 849 C C . LYS A 1 112 ? 8.145 20.191 4.413 1.00 76.25 112 LYS A C 1
ATOM 851 O O . LYS A 1 112 ? 7.692 20.611 5.468 1.00 76.25 112 LYS A O 1
ATOM 856 N N . GLU A 1 113 ? 8.698 20.950 3.481 1.00 82.50 113 GLU A N 1
ATOM 857 C CA . GLU A 1 113 ? 8.893 22.384 3.543 1.00 82.50 113 GLU A CA 1
ATOM 858 C C . GLU A 1 113 ? 7.548 23.123 3.630 1.00 82.50 113 GLU A C 1
ATOM 860 O O . GLU A 1 113 ? 7.387 23.999 4.473 1.00 82.50 113 GLU A O 1
ATOM 865 N N . ASP A 1 114 ? 6.548 22.732 2.830 1.00 83.06 114 ASP A N 1
ATOM 866 C CA . ASP A 1 114 ? 5.204 23.319 2.912 1.00 83.06 114 ASP A CA 1
ATOM 867 C C . ASP A 1 114 ? 4.532 23.019 4.260 1.00 83.06 114 ASP A C 1
ATOM 869 O O . ASP A 1 114 ? 3.868 23.887 4.814 1.00 83.06 114 ASP A O 1
ATOM 873 N N . ILE A 1 115 ? 4.714 21.810 4.806 1.00 81.44 115 ILE A N 1
ATOM 874 C CA . ILE A 1 115 ? 4.134 21.408 6.099 1.00 81.44 115 ILE A CA 1
ATOM 875 C C . ILE A 1 115 ? 4.780 22.174 7.258 1.00 81.44 115 ILE A C 1
ATOM 877 O O . ILE A 1 115 ? 4.084 22.574 8.185 1.00 81.44 115 ILE A O 1
ATOM 881 N N . GLU A 1 116 ? 6.096 22.382 7.220 1.00 85.56 116 GLU A N 1
ATOM 882 C CA . GLU A 1 116 ? 6.827 23.139 8.246 1.00 85.56 116 GLU A CA 1
ATOM 883 C C . GLU A 1 116 ? 6.456 24.631 8.265 1.00 85.56 116 GLU A C 1
ATOM 885 O O . GLU A 1 116 ? 6.651 25.304 9.278 1.00 85.56 116 GLU A O 1
ATOM 890 N N . HIS A 1 117 ? 5.908 25.143 7.160 1.00 82.81 117 HIS A N 1
ATOM 891 C CA . HIS A 1 117 ? 5.485 26.533 7.001 1.00 82.81 117 HIS A CA 1
ATOM 892 C C . HIS A 1 117 ? 3.971 26.775 7.182 1.00 82.81 117 HIS A C 1
ATOM 894 O O . HIS A 1 117 ? 3.532 27.917 7.012 1.00 82.81 117 HIS A O 1
ATOM 900 N N . MET A 1 118 ? 3.185 25.749 7.533 1.00 81.19 118 MET A N 1
ATOM 901 C CA . MET A 1 118 ? 1.749 25.852 7.859 1.00 81.19 118 MET A CA 1
ATOM 902 C C . MET A 1 118 ? 1.496 26.003 9.358 1.00 81.19 118 MET A C 1
ATOM 904 O O . MET A 1 118 ? 0.570 26.777 9.697 1.00 81.19 118 MET A O 1
#

Organism: Lynx pardinus (NCBI:txid191816)

InterPro domains:
  IPR013126 Heat shock protein 70 family [PF00012] (2-73)
  IPR013126 Heat shock protein 70 family [PTHR19375] (2-73)
  IPR029047 Heat shock protein 70kD, peptide-binding domain superfamily [G3DSA:2.60.34.10] (18-72)
  IPR029047 Heat shock protein 70kD, peptide-binding domain superfamily [G3DSA:2.60.34.10] (73-118)
  IPR029047 Heat shock protein 70kD, peptide-binding domain superfamily [SSF100920] (28-118)

Foldseek 3Di:
DDPVDDPVCPVVVVVVLVVCVVVVPPDVVNVPDDDQDWADWDWDADPPRDIDTQGHTRDRWGWDWDADPPPRQKIWIWTADNVRWIKIKIAGPVVRDIDIDTDGPDDPDDDPVRVVVD